Protein AF-A0A177HUR7-F1 (afdb_monomer_lite)

Foldseek 3Di:
DDDVVVVVVVVVVVVVVVVVVVVVVVVVVVVVVVVVVVVVVVVVVVVVVVVVVVVCVVLDFDFDDQLNDTDTDDSPPDPPPDLVVDPPLSSQLVVQCVVVSDDDDPVSSCVSNVVVVDDDDDDDPPDDDD

Secondary structure (DSSP, 8-state):
---HHHHHHHHHHHHHHHHHHHHHHHHHHHHHHHHHHHHHHHHHHHHHHHHHHHHHHHH---EEEETTEEEEPPTTS-TT--GGGS-HHHHHHHHHHHHHTS---HHHHHHHHTGGGS---SS--SS---

Sequence (130 aa):
MVDPEVQERITARRAELDELEEQLVKQLSEVRAERDELAVAVRVWQRMSEQLADERAQAGSPVVQVAGRAVRLVPDRAPGVDESVLPADYQRILAAVRQAGGPVATRQIGEVLGSWTWGCGASWNRCGRS

Structure (mmCIF, N/CA/C/O backbone):
data_AF-A0A177HUR7-F1
#
_entry.id   AF-A0A177HUR7-F1
#
loop_
_atom_site.group_PDB
_atom_site.id
_atom_site.type_symbol
_atom_site.label_atom_id
_atom_site.label_alt_id
_atom_site.label_comp_id
_atom_site.label_asym_id
_atom_site.label_entity_id
_atom_site.label_seq_id
_atom_site.pdbx_PDB_ins_code
_atom_site.Cartn_x
_atom_site.Cartn_y
_atom_site.Cartn_z
_atom_site.occupancy
_atom_site.B_iso_or_equiv
_atom_site.auth_seq_id
_atom_site.auth_comp_id
_atom_site.auth_asym_id
_atom_site.auth_atom_id
_atom_site.pdbx_PDB_model_num
ATOM 1 N N . MET A 1 1 ? 32.231 14.643 -45.418 1.00 71.88 1 MET A N 1
ATOM 2 C CA . MET A 1 1 ? 31.748 13.261 -45.222 1.00 71.88 1 MET A CA 1
ATOM 3 C C . MET A 1 1 ? 32.002 12.907 -43.774 1.00 71.88 1 MET A C 1
ATOM 5 O O . MET A 1 1 ? 33.115 13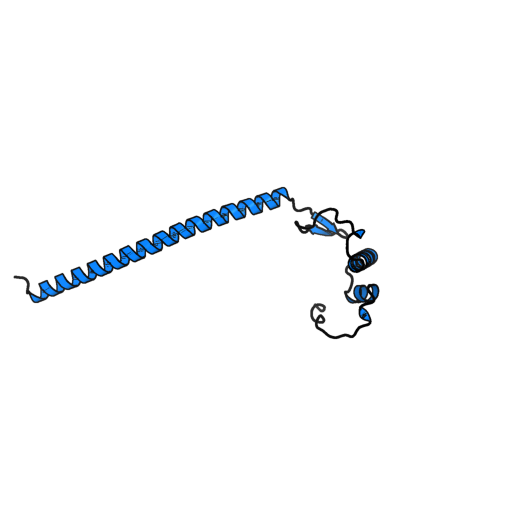.145 -43.325 1.00 71.88 1 MET A O 1
ATOM 9 N N . VAL A 1 2 ? 30.980 12.465 -43.040 1.00 79.06 2 VAL A N 1
ATOM 10 C CA . VAL A 1 2 ? 31.177 11.968 -41.669 1.00 79.06 2 VAL A CA 1
ATOM 11 C C . VAL A 1 2 ? 31.894 10.625 -41.763 1.00 79.06 2 VAL A C 1
ATOM 13 O O . VAL A 1 2 ? 31.596 9.835 -42.658 1.00 79.06 2 VAL A O 1
ATOM 16 N N . ASP A 1 3 ? 32.869 10.428 -40.887 1.00 93.44 3 ASP A N 1
ATOM 17 C CA . ASP A 1 3 ? 33.634 9.193 -40.766 1.00 93.44 3 ASP A CA 1
ATOM 18 C C . ASP A 1 3 ? 32.693 8.005 -40.467 1.00 93.44 3 ASP A C 1
ATOM 20 O O . ASP A 1 3 ? 31.871 8.115 -39.548 1.00 93.44 3 ASP A O 1
ATOM 24 N N . PRO A 1 4 ? 32.749 6.898 -41.233 1.00 94.06 4 PRO A N 1
ATOM 25 C CA . PRO A 1 4 ? 31.894 5.730 -41.013 1.00 94.06 4 PRO A CA 1
ATOM 26 C C . PRO A 1 4 ? 31.951 5.191 -39.578 1.00 94.06 4 PRO A C 1
ATOM 28 O O . PRO A 1 4 ? 30.909 4.827 -39.038 1.00 94.06 4 PRO A O 1
ATOM 31 N N . GLU A 1 5 ? 33.112 5.223 -38.920 1.00 94.06 5 GLU A N 1
ATOM 32 C CA . GLU A 1 5 ? 33.249 4.746 -37.536 1.00 94.06 5 GLU A CA 1
ATOM 33 C C . GLU A 1 5 ? 32.434 5.605 -36.550 1.00 94.06 5 GLU A C 1
ATOM 35 O O . GLU A 1 5 ? 31.765 5.104 -35.642 1.00 94.06 5 GLU A O 1
ATOM 40 N N . VAL A 1 6 ? 32.421 6.925 -36.757 1.00 96.50 6 VAL A N 1
ATOM 41 C CA . VAL A 1 6 ? 31.613 7.855 -35.955 1.00 96.50 6 VAL A CA 1
ATOM 42 C C . VAL A 1 6 ? 30.123 7.588 -36.162 1.00 96.50 6 VAL A C 1
ATOM 44 O O . VAL A 1 6 ? 29.352 7.624 -35.200 1.00 96.50 6 VAL A O 1
ATOM 47 N N . GLN A 1 7 ? 29.711 7.285 -37.394 1.00 96.69 7 GLN A N 1
ATOM 48 C CA . GLN A 1 7 ? 28.322 6.959 -37.700 1.00 96.69 7 GLN A CA 1
ATOM 49 C C . GLN A 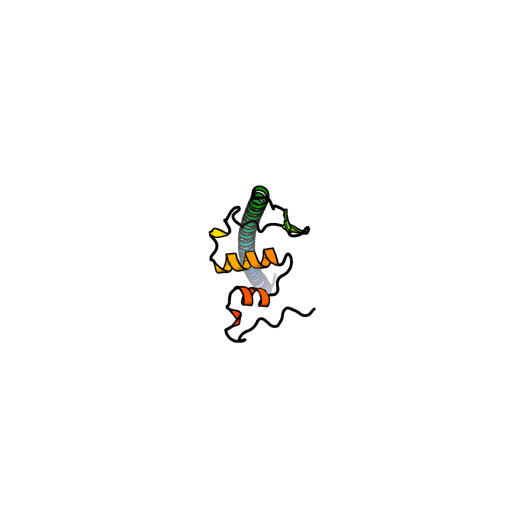1 7 ? 27.881 5.666 -37.002 1.00 96.69 7 GLN A C 1
ATOM 51 O O . GLN A 1 7 ? 26.810 5.647 -36.391 1.00 96.69 7 GLN A O 1
ATOM 56 N N . GLU A 1 8 ? 28.712 4.622 -37.024 1.00 96.50 8 GLU A N 1
ATOM 57 C CA . GLU A 1 8 ? 28.429 3.356 -36.339 1.00 96.50 8 GLU A CA 1
ATOM 58 C C . GLU A 1 8 ? 28.267 3.556 -34.827 1.00 96.50 8 GLU A C 1
ATOM 60 O O . GLU A 1 8 ? 27.268 3.123 -34.246 1.00 96.50 8 GLU A O 1
ATOM 65 N N . ARG A 1 9 ? 29.168 4.316 -34.191 1.00 97.75 9 ARG A N 1
ATOM 66 C CA . ARG A 1 9 ? 29.072 4.633 -32.754 1.00 97.75 9 ARG A CA 1
ATOM 67 C C . ARG A 1 9 ? 27.798 5.397 -32.399 1.00 97.75 9 ARG A C 1
ATOM 69 O O . ARG A 1 9 ? 27.200 5.135 -31.357 1.00 97.75 9 ARG A O 1
ATOM 76 N N . ILE A 1 10 ? 27.365 6.323 -33.256 1.00 97.94 10 ILE A N 1
ATOM 77 C CA . ILE A 1 10 ? 26.102 7.049 -33.064 1.00 97.94 10 ILE A CA 1
ATOM 78 C C . ILE A 1 10 ? 24.913 6.090 -33.171 1.00 97.94 10 ILE A C 1
ATOM 80 O O . ILE A 1 10 ? 23.996 6.176 -32.355 1.00 97.94 10 ILE A O 1
ATOM 84 N N . THR A 1 11 ? 24.912 5.174 -34.143 1.00 98.19 11 THR A N 1
ATOM 85 C CA . THR A 1 11 ? 23.821 4.197 -34.290 1.00 98.19 11 THR A CA 1
ATOM 86 C C . THR A 1 11 ? 23.755 3.216 -33.124 1.00 98.19 11 THR A C 1
ATOM 88 O O . THR A 1 11 ? 22.669 3.001 -32.592 1.00 98.19 11 THR A O 1
ATOM 91 N N . ALA A 1 12 ? 24.901 2.709 -32.661 1.00 98.38 12 ALA A N 1
ATOM 92 C CA . ALA A 1 12 ? 24.973 1.833 -31.497 1.00 98.38 12 ALA A CA 1
ATOM 93 C C . ALA A 1 12 ? 24.449 2.541 -30.243 1.00 98.38 12 ALA A C 1
ATOM 95 O O . ALA A 1 12 ? 23.582 2.019 -29.549 1.00 98.38 12 ALA A O 1
ATOM 96 N N . ARG A 1 13 ? 24.885 3.786 -30.003 1.00 98.44 13 ARG A N 1
ATOM 97 C CA . ARG A 1 13 ? 24.439 4.534 -28.825 1.00 98.44 13 ARG A CA 1
ATOM 98 C C . ARG A 1 13 ? 22.945 4.860 -28.849 1.00 98.44 13 ARG A C 1
ATOM 100 O O . ARG A 1 13 ? 22.339 4.952 -27.789 1.00 98.44 13 ARG A O 1
ATOM 107 N N . ARG A 1 14 ? 22.350 5.052 -30.030 1.00 98.62 14 ARG A N 1
ATOM 108 C CA . ARG A 1 14 ? 20.895 5.231 -30.159 1.00 98.62 14 ARG A CA 1
ATOM 109 C C . ARG A 1 14 ? 20.145 3.961 -29.780 1.00 98.62 14 ARG A C 1
ATOM 111 O O . ARG A 1 14 ? 19.273 4.047 -28.934 1.00 98.62 14 ARG A O 1
ATOM 118 N N . ALA A 1 15 ? 20.565 2.805 -30.294 1.00 98.62 15 ALA A N 1
ATOM 119 C CA . ALA A 1 15 ? 19.959 1.527 -29.922 1.00 98.62 15 ALA A CA 1
ATOM 120 C C . ALA A 1 15 ? 20.068 1.245 -28.411 1.00 98.62 15 ALA A C 1
ATOM 122 O O . ALA A 1 15 ? 19.103 0.810 -27.795 1.00 98.62 15 ALA A O 1
ATOM 123 N N . GLU A 1 16 ? 21.213 1.560 -27.793 1.00 98.69 16 GLU A N 1
ATOM 124 C CA . GLU A 1 16 ? 21.378 1.454 -26.335 1.00 98.69 16 GLU A CA 1
ATOM 125 C C . GLU A 1 16 ? 20.416 2.371 -25.562 1.00 98.69 16 GLU A C 1
ATOM 127 O O . GLU A 1 16 ? 19.914 1.999 -24.504 1.00 98.69 16 GLU A O 1
ATOM 132 N N . LEU A 1 17 ? 20.185 3.594 -26.051 1.00 98.81 17 LEU A N 1
ATOM 133 C CA . LEU A 1 17 ? 19.251 4.525 -25.418 1.00 98.81 17 LEU A CA 1
ATOM 134 C C . LEU A 1 17 ? 17.798 4.078 -25.594 1.00 98.81 17 LEU A C 1
ATOM 136 O O . LEU A 1 17 ? 17.040 4.189 -24.635 1.00 98.81 17 LEU A O 1
ATOM 140 N N . ASP A 1 18 ? 17.442 3.541 -26.761 1.00 98.75 18 ASP A N 1
ATOM 141 C CA . ASP A 1 18 ? 16.108 3.000 -27.035 1.00 98.75 18 ASP A CA 1
ATOM 142 C C . ASP A 1 18 ? 15.807 1.812 -26.099 1.00 98.75 18 ASP A C 1
ATOM 144 O O . ASP A 1 18 ? 14.747 1.757 -25.479 1.00 98.75 18 ASP A O 1
ATOM 148 N N . GLU A 1 19 ? 16.772 0.908 -25.891 1.00 98.75 19 GLU A N 1
ATOM 149 C CA . GLU A 1 19 ? 16.622 -0.209 -24.946 1.00 98.75 19 GLU A CA 1
ATOM 150 C C . GLU A 1 19 ? 16.452 0.278 -23.493 1.00 98.75 19 GLU A C 1
ATOM 152 O O . GLU A 1 19 ? 15.607 -0.229 -22.749 1.00 98.75 19 GLU A O 1
ATOM 157 N N . LEU A 1 20 ? 17.223 1.288 -23.072 1.00 98.75 20 LEU A N 1
ATOM 158 C CA . LEU A 1 20 ? 17.065 1.889 -21.744 1.00 98.75 20 LEU A CA 1
ATOM 159 C C . LEU A 1 20 ? 15.708 2.586 -21.587 1.00 98.75 20 LEU A C 1
ATOM 161 O O . LEU A 1 20 ? 15.109 2.516 -20.512 1.00 98.75 20 LEU A O 1
ATOM 165 N N . GLU A 1 21 ? 15.215 3.249 -22.633 1.00 98.75 21 GLU A N 1
ATOM 166 C CA . GLU A 1 21 ? 13.888 3.863 -22.639 1.00 98.75 21 GLU A CA 1
ATOM 167 C C . GLU A 1 21 ? 12.797 2.804 -22.448 1.00 98.75 21 GLU A C 1
ATOM 169 O O . GLU A 1 21 ? 11.943 2.963 -21.573 1.00 98.75 21 GLU A O 1
ATOM 174 N N . GLU A 1 22 ? 12.866 1.686 -23.175 1.00 98.75 22 GLU A N 1
ATOM 175 C CA . GLU A 1 22 ? 11.926 0.570 -23.018 1.00 98.75 22 GLU A CA 1
ATOM 176 C C . GLU A 1 22 ? 11.930 0.010 -21.586 1.00 98.75 22 GLU A C 1
ATOM 178 O O . GLU A 1 22 ? 10.868 -0.204 -20.986 1.00 98.75 22 GLU A O 1
ATOM 183 N N . GLN A 1 23 ? 13.115 -0.172 -20.995 1.00 98.81 23 GLN A N 1
ATOM 184 C CA . GLN A 1 23 ? 13.251 -0.640 -19.612 1.00 98.81 23 GLN A CA 1
ATOM 185 C C . GLN A 1 23 ? 12.651 0.351 -18.605 1.00 98.81 23 GLN A C 1
ATOM 187 O O . GLN A 1 23 ? 11.922 -0.056 -17.696 1.00 98.81 23 GLN A O 1
ATOM 192 N N . LEU A 1 24 ? 12.906 1.652 -18.769 1.00 98.81 24 LEU A N 1
ATOM 193 C CA . LEU A 1 24 ? 12.361 2.687 -17.887 1.00 98.81 24 LEU A CA 1
ATOM 194 C C . LEU A 1 24 ? 10.840 2.803 -18.008 1.00 98.81 24 LEU A C 1
ATOM 196 O O . LEU A 1 24 ? 10.155 2.948 -16.994 1.00 98.81 24 LEU A O 1
ATOM 200 N N . VAL A 1 25 ? 10.291 2.702 -19.221 1.00 98.81 25 VAL A N 1
ATOM 201 C CA . VAL A 1 25 ? 8.838 2.684 -19.448 1.00 98.81 25 VAL A CA 1
ATOM 202 C C . VAL A 1 25 ? 8.202 1.495 -18.734 1.00 98.81 25 VAL A C 1
ATOM 204 O O . VAL A 1 25 ? 7.172 1.658 -18.070 1.00 98.81 25 VAL A O 1
ATOM 207 N N . LYS A 1 26 ? 8.836 0.320 -18.801 1.00 98.69 26 LYS A N 1
ATOM 208 C CA . LYS A 1 26 ? 8.382 -0.866 -18.074 1.00 98.69 26 LYS A CA 1
ATOM 209 C C . LYS A 1 26 ? 8.375 -0.627 -16.562 1.00 98.69 26 LYS A C 1
ATOM 211 O O . LYS A 1 26 ? 7.327 -0.787 -15.938 1.00 98.69 26 LYS A O 1
ATOM 216 N N . GLN A 1 27 ? 9.482 -0.163 -15.984 1.00 98.81 27 GLN A N 1
ATOM 217 C CA . GLN A 1 27 ? 9.565 0.119 -14.543 1.00 98.81 27 GLN A CA 1
ATOM 218 C C . GLN A 1 27 ? 8.544 1.171 -14.094 1.00 98.81 27 GLN A C 1
ATOM 220 O O . GLN A 1 27 ? 7.904 1.031 -13.055 1.00 98.81 27 GLN A O 1
ATOM 225 N N . LEU A 1 28 ? 8.339 2.222 -14.892 1.00 98.88 28 LEU A N 1
ATOM 226 C CA . LEU A 1 28 ? 7.343 3.248 -14.597 1.00 98.88 28 LEU A CA 1
ATOM 227 C C . LEU A 1 28 ? 5.923 2.668 -14.580 1.00 98.88 28 LEU A C 1
ATOM 229 O O . LEU A 1 28 ? 5.095 3.101 -13.777 1.00 98.88 28 LEU A O 1
ATOM 233 N N . SER A 1 29 ? 5.629 1.711 -15.464 1.00 98.69 29 SER A N 1
ATOM 234 C CA . SER A 1 29 ? 4.332 1.031 -15.491 1.00 98.69 29 SER A CA 1
ATOM 235 C C . SER A 1 29 ? 4.103 0.182 -14.236 1.00 98.69 29 SER A C 1
ATOM 237 O O . SER A 1 29 ? 3.023 0.259 -13.652 1.00 98.69 29 SER A O 1
ATOM 239 N N . GLU A 1 30 ? 5.132 -0.523 -13.760 1.00 98.81 30 GLU A N 1
ATOM 240 C CA . GLU A 1 30 ? 5.091 -1.322 -12.528 1.00 98.81 30 GLU A CA 1
ATOM 241 C C . GLU A 1 30 ? 4.871 -0.422 -11.302 1.00 98.81 30 GLU A C 1
ATOM 243 O O . GLU A 1 30 ? 3.930 -0.625 -10.539 1.00 98.81 30 GLU A O 1
ATOM 248 N N . VAL A 1 31 ? 5.642 0.665 -11.179 1.00 98.88 31 VAL A N 1
ATOM 249 C CA . VAL A 1 31 ? 5.482 1.641 -10.085 1.00 98.88 31 VAL A CA 1
ATOM 250 C C . VAL A 1 31 ? 4.093 2.286 -10.095 1.00 98.88 31 VAL A C 1
ATOM 252 O O . VAL A 1 31 ? 3.527 2.576 -9.040 1.00 98.88 31 VAL A O 1
ATOM 255 N N . ARG A 1 32 ? 3.520 2.550 -11.275 1.00 98.81 32 ARG A N 1
ATOM 256 C CA . ARG A 1 32 ? 2.148 3.073 -11.378 1.00 98.81 32 ARG A CA 1
ATOM 257 C C . ARG A 1 32 ? 1.124 2.048 -10.895 1.00 98.81 32 ARG A C 1
ATOM 259 O O . ARG A 1 32 ? 0.253 2.431 -10.120 1.00 98.81 32 ARG A O 1
ATOM 266 N N . ALA A 1 33 ? 1.269 0.780 -11.279 1.00 98.75 33 ALA A N 1
ATOM 267 C CA . ALA A 1 33 ? 0.392 -0.292 -10.814 1.00 98.75 33 ALA A CA 1
ATOM 268 C C . ALA A 1 33 ? 0.441 -0.443 -9.283 1.00 98.75 33 ALA A C 1
ATOM 270 O O . ALA A 1 33 ? -0.603 -0.439 -8.633 1.00 98.75 33 ALA A O 1
ATOM 271 N N . GLU A 1 34 ? 1.635 -0.453 -8.686 1.00 98.75 34 GLU A N 1
ATOM 272 C CA . GLU A 1 34 ? 1.785 -0.509 -7.225 1.00 98.75 34 GLU A CA 1
ATOM 273 C C . GLU A 1 34 ? 1.136 0.694 -6.529 1.00 98.75 34 GLU A C 1
ATOM 275 O O . GLU A 1 34 ? 0.468 0.559 -5.504 1.00 98.75 34 GLU A O 1
ATOM 280 N N . ARG A 1 35 ? 1.289 1.900 -7.088 1.00 98.81 35 ARG A N 1
ATOM 281 C CA . ARG A 1 35 ? 0.643 3.099 -6.535 1.00 98.81 35 ARG A CA 1
ATOM 282 C C . ARG A 1 35 ? -0.880 3.010 -6.574 1.00 98.81 35 ARG A C 1
ATOM 284 O O . ARG A 1 35 ? -1.523 3.493 -5.640 1.00 98.81 35 ARG A O 1
ATOM 291 N N . ASP A 1 36 ? -1.447 2.403 -7.611 1.00 98.81 36 ASP A N 1
ATOM 292 C CA . ASP A 1 36 ? -2.889 2.185 -7.713 1.00 98.81 36 ASP A CA 1
ATOM 293 C C . ASP A 1 36 ? -3.374 1.169 -6.664 1.00 98.81 36 ASP A C 1
ATOM 295 O O . ASP A 1 36 ? -4.387 1.408 -5.996 1.00 98.81 36 ASP A O 1
ATOM 299 N N . GLU A 1 37 ? -2.618 0.092 -6.431 1.00 98.69 37 GLU A N 1
ATOM 300 C CA . GLU A 1 37 ? -2.885 -0.870 -5.353 1.00 98.69 37 GLU A CA 1
ATOM 301 C C . GLU A 1 37 ? -2.818 -0.212 -3.969 1.00 98.69 37 GLU A C 1
ATOM 303 O O . GLU A 1 37 ? -3.731 -0.363 -3.149 1.00 98.69 37 GLU A O 1
ATOM 308 N N . LEU A 1 38 ? -1.790 0.600 -3.717 1.00 98.81 38 LEU A N 1
ATOM 309 C CA . LEU A 1 38 ? -1.657 1.351 -2.469 1.00 98.81 38 LEU A CA 1
ATOM 310 C C . LEU A 1 38 ? -2.812 2.343 -2.277 1.00 98.81 38 LEU A C 1
ATOM 312 O O . LEU A 1 38 ? -3.336 2.472 -1.169 1.00 98.81 38 LEU A O 1
ATOM 316 N N . ALA A 1 39 ? -3.276 3.004 -3.339 1.00 98.69 39 ALA A N 1
ATOM 317 C CA . ALA A 1 39 ? -4.444 3.881 -3.271 1.00 98.69 39 ALA A CA 1
ATOM 318 C C . ALA A 1 39 ? -5.735 3.114 -2.922 1.00 98.69 39 ALA A C 1
ATOM 320 O O . ALA A 1 39 ? -6.630 3.653 -2.261 1.00 98.69 39 ALA A O 1
ATOM 321 N N . VAL A 1 40 ? -5.864 1.851 -3.340 1.00 98.69 40 VAL A N 1
ATOM 322 C CA . VAL A 1 40 ? -6.949 0.969 -2.880 1.00 98.69 40 VAL A CA 1
ATOM 323 C C . VAL A 1 40 ? -6.776 0.630 -1.401 1.00 98.69 40 VAL A C 1
ATOM 325 O O . VAL A 1 40 ? -7.732 0.800 -0.641 1.00 98.69 40 VAL A O 1
ATOM 328 N N . ALA A 1 41 ? -5.579 0.227 -0.973 1.00 98.62 41 ALA A N 1
ATOM 329 C CA . ALA A 1 41 ? -5.298 -0.113 0.422 1.00 98.62 41 ALA A CA 1
ATOM 330 C C . ALA A 1 41 ? -5.620 1.049 1.378 1.00 98.62 41 ALA A C 1
ATOM 332 O O . ALA A 1 41 ? -6.309 0.853 2.380 1.00 98.62 41 ALA A O 1
ATOM 333 N N . VAL A 1 42 ? -5.227 2.277 1.025 1.00 98.69 42 VAL A N 1
ATOM 334 C CA . VAL A 1 42 ? -5.543 3.487 1.803 1.00 98.69 42 VAL A CA 1
ATOM 335 C C . VAL A 1 42 ? -7.054 3.700 1.919 1.00 98.69 42 VAL A C 1
ATOM 337 O O . VAL A 1 42 ? -7.557 3.967 3.007 1.00 98.69 42 VAL A O 1
ATOM 340 N N . ARG A 1 43 ? -7.809 3.534 0.826 1.00 98.69 43 ARG A N 1
ATOM 341 C CA . ARG A 1 43 ? -9.277 3.677 0.851 1.00 98.69 43 ARG A CA 1
ATOM 342 C C . ARG A 1 43 ? -9.965 2.593 1.676 1.00 98.69 43 ARG A C 1
ATOM 344 O O . ARG A 1 43 ? -10.977 2.868 2.315 1.00 98.69 43 ARG A O 1
ATOM 351 N N . VAL A 1 44 ? -9.462 1.359 1.643 1.00 98.69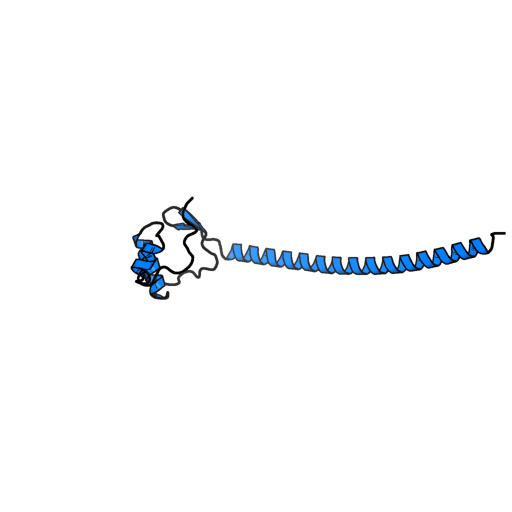 44 VAL A N 1
ATOM 352 C CA . VAL A 1 44 ? -9.970 0.267 2.489 1.00 98.69 44 VAL A CA 1
ATOM 353 C C . VAL A 1 44 ? -9.723 0.592 3.957 1.00 98.69 44 VAL A C 1
ATOM 355 O O . VAL A 1 44 ? -10.660 0.544 4.750 1.00 98.69 44 VAL A O 1
ATOM 358 N N . TRP A 1 45 ? -8.498 0.992 4.298 1.00 97.75 45 TRP A N 1
ATOM 359 C CA . TRP A 1 45 ? -8.133 1.375 5.657 1.00 97.75 45 TRP A CA 1
ATOM 360 C C . TRP A 1 45 ? -8.992 2.526 6.183 1.00 97.75 45 TRP A C 1
ATOM 362 O O . TRP A 1 45 ? -9.516 2.446 7.291 1.00 97.75 45 TRP A O 1
ATOM 372 N N . GLN A 1 46 ? -9.194 3.562 5.368 1.00 98.19 46 GLN A N 1
ATOM 373 C CA . GLN A 1 46 ? -10.024 4.705 5.729 1.00 98.19 46 GLN A CA 1
ATOM 374 C C . GLN A 1 46 ? -11.453 4.269 6.078 1.00 98.19 46 GLN A C 1
ATOM 376 O O . GLN A 1 46 ? -11.934 4.580 7.166 1.00 98.19 46 GLN A O 1
ATOM 381 N N . ARG A 1 47 ? -12.089 3.456 5.222 1.00 98.38 47 ARG A N 1
ATOM 382 C CA . ARG A 1 47 ? -13.436 2.921 5.488 1.00 98.38 47 ARG A CA 1
ATOM 383 C C . ARG A 1 47 ? -13.491 2.074 6.756 1.00 98.38 47 ARG A C 1
ATOM 385 O O . ARG A 1 47 ? -14.425 2.215 7.535 1.00 98.38 47 ARG A O 1
ATOM 392 N N . MET A 1 48 ? -12.497 1.216 6.986 1.00 97.19 48 MET A N 1
ATOM 393 C CA . MET A 1 48 ? -12.422 0.429 8.223 1.00 97.19 48 MET A CA 1
ATOM 394 C C . MET A 1 48 ? -12.276 1.329 9.454 1.00 97.19 48 MET A C 1
ATOM 396 O O . MET A 1 48 ? -12.894 1.076 10.483 1.00 97.19 48 MET A O 1
ATOM 400 N N . SER A 1 49 ? -11.477 2.394 9.360 1.00 95.62 49 SER A N 1
ATOM 401 C CA . SER A 1 49 ? -11.288 3.337 10.463 1.00 95.62 49 SER A CA 1
ATOM 402 C C . SER A 1 49 ? -12.576 4.086 10.810 1.00 95.62 49 SER A C 1
ATOM 404 O O . SER A 1 49 ? -12.876 4.258 11.989 1.00 95.62 49 SER A O 1
ATOM 406 N N . GLU A 1 50 ? -13.357 4.460 9.794 1.00 96.00 50 GLU A N 1
ATOM 407 C CA . GLU A 1 50 ? -14.663 5.105 9.941 1.00 96.00 50 GLU A CA 1
ATOM 408 C C . GLU A 1 50 ? -15.668 4.147 10.582 1.00 96.00 50 GLU A C 1
ATOM 410 O O . GLU A 1 50 ? -16.269 4.495 11.593 1.00 96.00 50 GLU A O 1
ATOM 415 N N . GLN A 1 51 ? -15.750 2.902 10.099 1.00 94.00 51 GLN A N 1
ATOM 416 C CA . GLN A 1 51 ? -16.583 1.861 10.714 1.00 94.00 51 GLN A CA 1
ATOM 417 C C . GLN A 1 51 ? -16.247 1.662 12.196 1.00 94.00 51 GLN A C 1
ATOM 419 O O . GLN A 1 51 ? -17.134 1.678 13.043 1.00 94.00 51 GLN A O 1
ATOM 424 N N . LEU A 1 52 ? -14.960 1.556 12.534 1.00 89.88 52 LEU A N 1
ATOM 425 C CA . LEU A 1 52 ? -14.514 1.416 13.921 1.00 89.88 52 LEU A CA 1
ATOM 426 C C . LEU A 1 52 ? -14.786 2.672 14.769 1.00 89.88 52 LEU A C 1
ATOM 428 O O . LEU A 1 52 ? -14.855 2.589 15.998 1.00 89.88 52 LEU A O 1
ATOM 432 N N . ALA A 1 53 ? -14.846 3.859 14.167 1.00 88.12 53 ALA A N 1
ATOM 433 C CA . ALA A 1 53 ? -15.213 5.085 14.870 1.00 88.12 53 ALA A CA 1
ATOM 434 C C . ALA A 1 53 ? -16.722 5.114 15.151 1.00 88.12 53 ALA A C 1
ATOM 436 O O . ALA A 1 53 ? -17.120 5.389 16.285 1.00 88.12 53 ALA A O 1
ATOM 437 N N . ASP A 1 54 ? -17.535 4.745 14.161 1.00 86.75 54 ASP A N 1
ATOM 438 C CA . ASP A 1 54 ? -18.987 4.623 14.279 1.00 86.75 54 ASP A CA 1
ATOM 439 C C . ASP A 1 54 ? -19.378 3.563 15.311 1.00 86.75 54 ASP A C 1
ATOM 441 O O . ASP A 1 54 ? -20.226 3.820 16.164 1.00 86.75 54 ASP A O 1
ATOM 445 N N . GLU A 1 55 ? -18.722 2.401 15.307 1.00 82.12 55 GLU A N 1
ATOM 446 C CA . GLU A 1 55 ? -18.912 1.351 16.315 1.00 82.12 55 GLU A CA 1
ATOM 447 C C . GLU A 1 55 ? -18.619 1.868 17.728 1.00 82.12 55 GLU A C 1
ATOM 449 O O . GLU A 1 55 ? -19.400 1.643 18.654 1.00 82.12 55 GLU A O 1
ATOM 454 N N . ARG A 1 56 ? -17.529 2.625 17.911 1.00 78.69 56 ARG A N 1
ATOM 455 C CA . ARG 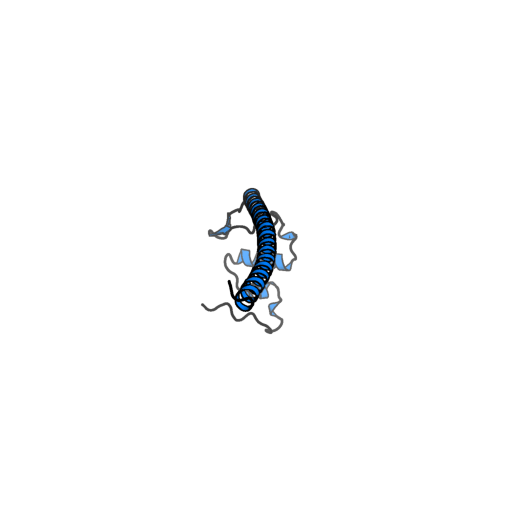A 1 56 ? -17.200 3.232 19.212 1.00 78.69 56 ARG A CA 1
ATOM 456 C C . ARG A 1 56 ? -18.203 4.300 19.636 1.00 78.69 56 ARG A C 1
ATOM 458 O O . ARG A 1 56 ? -18.470 4.429 20.831 1.00 78.69 56 ARG A O 1
ATOM 465 N N . ALA A 1 57 ? -18.730 5.076 18.692 1.00 80.31 57 ALA A N 1
ATOM 466 C CA . ALA A 1 57 ? -19.757 6.075 18.966 1.00 80.31 57 ALA A CA 1
ATOM 467 C C . ALA A 1 57 ? -21.084 5.412 19.368 1.00 80.31 57 ALA A C 1
ATOM 469 O O . ALA A 1 57 ? -21.705 5.843 20.339 1.00 80.31 57 ALA A O 1
ATOM 470 N N . GLN A 1 58 ? -21.476 4.338 18.676 1.00 76.56 58 GLN A N 1
ATOM 471 C CA . GLN A 1 58 ? -22.689 3.564 18.959 1.00 76.56 58 GLN A CA 1
ATOM 472 C C . GLN A 1 58 ? -22.615 2.809 20.287 1.00 76.56 58 GLN A C 1
ATOM 474 O O . GLN A 1 58 ? -23.576 2.825 21.051 1.00 76.56 58 GLN A O 1
ATOM 479 N N . ALA A 1 59 ? -21.480 2.170 20.585 1.00 69.94 59 ALA A N 1
ATOM 480 C CA . ALA A 1 59 ? -21.295 1.447 21.841 1.00 69.94 59 ALA A CA 1
ATOM 481 C C . ALA A 1 59 ? -21.347 2.386 23.059 1.00 69.94 59 ALA A C 1
ATOM 483 O O . ALA A 1 59 ? -21.722 1.973 24.158 1.00 69.94 59 ALA A O 1
ATOM 484 N N . GLY A 1 60 ? -20.964 3.656 22.873 1.00 64.12 60 GLY A N 1
ATOM 485 C CA . GLY A 1 60 ? -20.659 4.557 23.972 1.00 64.12 60 GLY A CA 1
ATOM 486 C C . GLY A 1 60 ? -19.459 4.045 24.778 1.00 64.12 60 GLY A C 1
ATOM 487 O O . GLY A 1 60 ? -19.127 2.863 24.808 1.00 64.12 60 GLY A O 1
ATOM 488 N N . SER A 1 61 ? -18.752 4.939 25.463 1.00 59.78 61 SER A N 1
ATOM 489 C CA . SER A 1 61 ? -17.723 4.518 26.417 1.00 59.78 61 SER A CA 1
ATOM 490 C C . SER A 1 61 ? -18.180 4.909 27.812 1.00 59.78 61 SER A C 1
ATOM 492 O O . SER A 1 61 ? -17.874 6.020 28.257 1.00 59.78 61 SER A O 1
ATOM 494 N N . PRO A 1 62 ? -18.983 4.061 28.479 1.00 65.00 62 PRO A N 1
ATOM 495 C CA . PRO A 1 62 ? -19.520 4.417 29.776 1.00 65.00 62 PRO A CA 1
ATOM 496 C C . PRO A 1 62 ? -18.369 4.569 30.773 1.00 65.00 62 PRO A C 1
ATOM 498 O O . PRO A 1 62 ? -17.563 3.662 30.990 1.00 65.00 62 PRO A O 1
ATOM 501 N N . VAL A 1 63 ? -18.266 5.762 31.354 1.00 67.25 63 VAL A N 1
ATOM 502 C CA . VAL A 1 63 ? -17.375 6.040 32.479 1.00 67.25 63 VAL A CA 1
ATOM 503 C C . VAL A 1 63 ? -18.141 5.688 33.746 1.00 67.25 63 VAL A C 1
ATOM 505 O O . VAL A 1 63 ? -19.210 6.236 34.001 1.00 67.25 63 VAL A O 1
ATOM 508 N N . VAL A 1 64 ? -17.603 4.754 34.525 1.00 70.81 64 VAL A N 1
ATOM 509 C CA . VAL A 1 64 ? -18.173 4.297 35.795 1.00 70.81 64 VAL A CA 1
ATOM 510 C C . VAL A 1 64 ? -17.279 4.749 36.943 1.00 70.81 64 VAL A C 1
ATOM 512 O O . VAL A 1 64 ? -16.054 4.784 36.828 1.00 70.81 64 VAL A O 1
ATOM 515 N N . GLN A 1 65 ? -17.898 5.092 38.071 1.00 77.62 65 GLN A N 1
ATOM 516 C CA . GLN A 1 65 ? -17.191 5.426 39.303 1.00 77.62 65 GLN A CA 1
ATOM 517 C C . GLN A 1 65 ? -16.828 4.145 40.063 1.00 77.62 65 GLN A C 1
ATOM 519 O O . GLN A 1 65 ? -17.709 3.383 40.456 1.00 77.62 65 GLN A O 1
ATOM 524 N N . VAL A 1 66 ? -15.539 3.937 40.330 1.00 72.94 66 VAL A N 1
ATOM 525 C CA . VAL A 1 66 ? -15.037 2.889 41.231 1.00 72.94 66 VAL A CA 1
ATOM 526 C C . VAL A 1 66 ? -14.329 3.575 42.394 1.00 72.94 66 VAL A C 1
ATOM 528 O O . VAL A 1 66 ? -13.323 4.248 42.188 1.00 72.94 66 VAL A O 1
ATOM 531 N N . ALA A 1 67 ? -14.877 3.451 43.609 1.00 77.50 67 ALA A N 1
ATOM 532 C CA . ALA A 1 67 ? -14.343 4.090 44.821 1.00 77.50 67 ALA A CA 1
ATOM 533 C C . ALA A 1 67 ? -14.046 5.602 44.645 1.00 77.50 67 ALA A C 1
ATOM 535 O O . ALA A 1 67 ? -13.007 6.104 45.062 1.00 77.50 67 ALA A O 1
ATOM 536 N N . GLY A 1 68 ? -14.944 6.327 43.965 1.00 82.44 68 GLY A N 1
ATOM 537 C CA . GLY A 1 68 ? -14.806 7.768 43.700 1.00 82.44 68 GLY A CA 1
ATOM 538 C C . GLY A 1 68 ? -13.895 8.137 42.521 1.00 82.44 68 GLY A C 1
ATOM 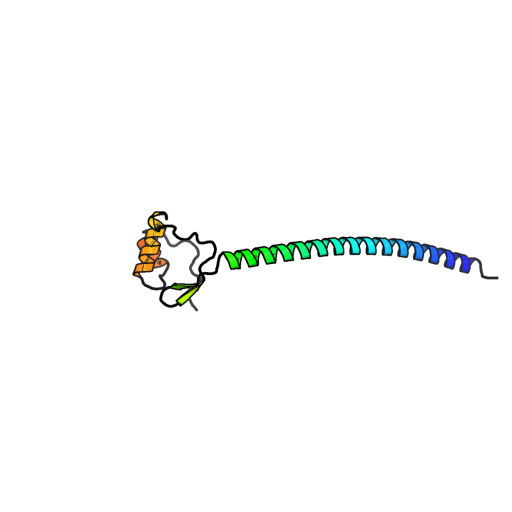539 O O . GLY A 1 68 ? -13.854 9.303 42.132 1.00 82.44 68 GLY A O 1
ATOM 540 N N . ARG A 1 69 ? -13.211 7.167 41.901 1.00 77.12 69 ARG A N 1
ATOM 541 C CA . ARG A 1 69 ? -12.393 7.378 40.703 1.00 77.12 69 ARG A CA 1
ATOM 542 C C . ARG A 1 69 ? -13.188 7.049 39.442 1.00 77.12 69 ARG A C 1
ATOM 544 O O . ARG A 1 69 ? -13.744 5.960 39.326 1.00 77.12 69 ARG A O 1
ATOM 551 N N . ALA A 1 70 ? -13.183 7.972 38.486 1.00 79.00 70 ALA A N 1
ATOM 552 C CA . ALA A 1 70 ? -13.734 7.749 37.155 1.00 79.00 70 ALA A CA 1
ATOM 553 C C . ALA A 1 70 ? -12.868 6.751 36.383 1.00 79.00 70 ALA A C 1
ATOM 555 O O . ALA A 1 70 ? -11.673 6.982 36.182 1.00 79.00 70 ALA A O 1
ATOM 556 N N . VAL A 1 71 ? -13.467 5.641 35.954 1.00 76.69 71 VAL A N 1
ATOM 557 C CA . VAL A 1 71 ? -12.813 4.602 35.157 1.00 76.69 71 VAL A CA 1
ATOM 558 C C . VAL A 1 71 ? -13.673 4.304 33.935 1.00 76.69 71 VAL A C 1
ATOM 560 O O . VAL A 1 71 ? -14.885 4.132 34.028 1.00 76.69 71 VAL A O 1
ATOM 563 N N . ARG A 1 72 ? -13.046 4.258 32.760 1.00 73.94 72 ARG A N 1
ATOM 564 C CA . ARG A 1 72 ? -13.718 3.908 31.508 1.00 73.94 72 ARG A CA 1
ATOM 565 C C . ARG A 1 72 ? -13.979 2.399 31.484 1.00 73.94 72 ARG A C 1
ATOM 567 O O . ARG A 1 72 ? -13.048 1.625 31.706 1.00 73.94 72 ARG A O 1
ATOM 574 N N . LEU A 1 73 ? -15.222 1.982 31.244 1.00 68.81 73 LEU A N 1
ATOM 575 C CA . LEU A 1 73 ? -15.542 0.566 31.082 1.00 68.81 73 LEU A CA 1
ATOM 576 C C . LEU A 1 73 ? -14.853 0.005 29.837 1.00 68.81 73 LEU A C 1
ATOM 578 O O . LEU A 1 73 ? -14.723 0.684 28.816 1.00 68.81 73 LEU A O 1
ATOM 582 N N . VAL A 1 74 ? -14.420 -1.250 29.939 1.00 68.44 74 VAL A N 1
ATOM 583 C CA . VAL A 1 74 ? -13.938 -2.015 28.788 1.00 68.44 74 VAL A CA 1
ATOM 584 C C . VAL A 1 74 ? -15.142 -2.251 27.864 1.00 68.44 74 VAL A C 1
ATOM 586 O O . VAL A 1 74 ? -16.109 -2.855 28.334 1.00 68.44 74 VAL A O 1
ATOM 589 N N . PRO A 1 75 ? -15.108 -1.777 26.602 1.00 59.41 75 PRO A N 1
ATOM 590 C CA . PRO A 1 75 ? -16.256 -1.809 25.688 1.00 59.41 75 PRO A CA 1
ATOM 591 C C . PRO A 1 75 ? -16.882 -3.197 25.489 1.00 59.41 75 PRO A C 1
ATOM 593 O O . PRO A 1 75 ? -18.095 -3.296 25.362 1.00 59.41 75 PRO A O 1
ATOM 596 N N . ASP A 1 76 ? -16.082 -4.265 25.552 1.00 57.69 76 ASP A N 1
ATOM 597 C CA . ASP A 1 76 ? -16.541 -5.643 25.313 1.00 57.69 76 ASP A CA 1
ATOM 598 C C . ASP A 1 76 ? -17.018 -6.382 26.572 1.00 57.69 76 ASP A C 1
ATOM 600 O O . ASP A 1 76 ? -17.251 -7.594 26.549 1.00 57.69 76 ASP A O 1
ATOM 604 N N . ARG A 1 77 ? -17.158 -5.695 27.714 1.00 60.97 77 ARG A N 1
ATOM 605 C CA . ARG A 1 77 ? -17.768 -6.327 28.886 1.00 60.97 77 ARG A CA 1
ATOM 606 C C . ARG A 1 77 ? -19.275 -6.386 28.665 1.00 60.97 77 ARG A C 1
ATOM 608 O O . ARG A 1 77 ? -19.947 -5.369 28.810 1.00 60.97 77 ARG A O 1
ATOM 615 N N . ALA A 1 78 ? -19.798 -7.577 28.370 1.00 53.84 78 ALA A N 1
ATOM 616 C CA . ALA A 1 78 ? -21.238 -7.808 28.327 1.00 53.84 78 ALA A CA 1
ATOM 617 C C . ALA A 1 78 ? -21.889 -7.241 29.610 1.00 53.84 78 ALA A C 1
ATOM 619 O O . ALA A 1 78 ? -21.508 -7.647 30.719 1.00 53.84 78 ALA A O 1
ATOM 620 N N . PRO A 1 79 ? -22.810 -6.266 29.500 1.00 56.91 79 PRO A N 1
ATOM 621 C CA . PRO A 1 79 ? -23.500 -5.738 30.665 1.00 56.91 79 PRO A CA 1
ATOM 622 C C . PRO A 1 79 ? -24.369 -6.843 31.275 1.00 56.91 79 PRO A C 1
ATOM 624 O O . PRO A 1 79 ? -24.999 -7.614 30.559 1.00 56.91 79 PRO A O 1
ATOM 627 N N . GLY A 1 80 ? -24.408 -6.923 32.606 1.00 60.59 80 GLY A N 1
ATOM 628 C CA . GLY A 1 80 ? -25.360 -7.798 33.297 1.00 60.59 80 GLY A CA 1
ATOM 629 C C . GLY A 1 80 ? -24.997 -9.284 33.362 1.00 60.59 80 GLY A C 1
ATOM 630 O O . GLY A 1 80 ? -25.882 -10.095 33.615 1.00 60.59 80 GLY A O 1
ATOM 631 N N . VAL A 1 81 ? -23.725 -9.665 33.182 1.00 69.44 81 VAL A N 1
ATOM 632 C CA . VAL A 1 81 ? -23.273 -10.998 33.616 1.00 69.44 81 VAL A CA 1
ATOM 633 C C . VAL A 1 81 ? -23.349 -11.035 35.140 1.00 69.44 81 VAL A C 1
ATOM 635 O O . VAL A 1 81 ? -22.532 -10.411 35.822 1.00 69.44 81 VAL A O 1
ATOM 638 N N . ASP A 1 82 ? -24.377 -11.711 35.650 1.00 75.38 82 ASP A N 1
ATOM 639 C CA . ASP A 1 82 ? -24.599 -11.871 37.080 1.00 75.38 82 ASP A CA 1
ATOM 640 C C . ASP A 1 82 ? -23.389 -12.555 37.733 1.00 75.38 82 ASP A C 1
ATOM 642 O O . ASP A 1 82 ? -22.800 -13.485 37.183 1.00 75.38 82 ASP A O 1
ATOM 646 N N . GLU A 1 83 ? -22.987 -12.092 38.913 1.00 76.19 83 GLU A N 1
ATOM 647 C CA . GLU A 1 83 ? -21.828 -12.652 39.612 1.00 76.19 83 GLU A CA 1
ATOM 648 C C . GLU A 1 83 ? -21.999 -14.159 39.866 1.00 76.19 83 GLU A C 1
ATOM 650 O O . GLU A 1 83 ? -21.018 -14.897 39.799 1.00 76.19 83 GLU A O 1
ATOM 655 N N . SER A 1 84 ? -23.238 -14.641 40.031 1.00 81.12 84 SER A N 1
ATOM 656 C CA . SER A 1 84 ? -23.551 -16.061 40.217 1.00 81.12 84 SER A CA 1
ATOM 657 C C . SER A 1 84 ? -23.231 -16.951 39.014 1.00 81.12 84 SER A C 1
ATOM 659 O O . SER A 1 84 ? -23.063 -18.157 39.203 1.00 81.12 84 SER A O 1
ATOM 661 N N . VAL A 1 85 ? -23.105 -16.403 37.797 1.00 87.50 85 VAL A N 1
ATOM 662 C CA . VAL A 1 85 ? -22.743 -17.207 36.615 1.00 87.50 85 VAL A CA 1
ATOM 663 C C . VAL A 1 85 ? -21.232 -17.386 36.457 1.00 87.50 85 VAL A C 1
ATOM 665 O O . VAL A 1 85 ? -20.785 -18.197 35.646 1.00 87.50 85 VAL A O 1
ATOM 668 N N . LEU A 1 86 ? -20.426 -16.642 37.220 1.00 85.00 86 LEU A N 1
ATOM 669 C CA . LEU A 1 86 ? -18.975 -16.810 37.224 1.00 85.00 86 LEU A CA 1
ATOM 670 C C . LEU A 1 86 ? -18.590 -18.106 37.952 1.00 85.00 86 LEU A C 1
ATOM 672 O O . LEU A 1 86 ? -19.287 -18.514 38.879 1.00 85.00 86 LEU A O 1
ATOM 676 N N . PRO A 1 87 ? -17.459 -18.748 37.620 1.00 89.50 87 PRO A N 1
ATOM 677 C CA . PRO A 1 87 ? -16.960 -19.860 38.420 1.00 89.50 87 PRO A CA 1
ATOM 678 C C . PRO A 1 87 ? -16.749 -19.442 39.884 1.00 89.50 87 PRO A C 1
ATOM 680 O O . PRO A 1 87 ? -16.359 -18.306 40.161 1.00 89.50 87 PRO A O 1
ATOM 683 N N . ALA A 1 88 ? -16.970 -20.369 40.820 1.00 87.06 88 ALA A N 1
ATOM 684 C CA . ALA A 1 88 ? -16.988 -20.086 42.260 1.00 87.06 88 ALA A CA 1
ATOM 685 C C . ALA A 1 88 ? -15.727 -19.361 42.770 1.00 87.06 88 ALA A C 1
ATOM 687 O O . ALA A 1 88 ? -15.804 -18.516 43.661 1.00 87.06 88 ALA A O 1
ATOM 688 N N . ASP A 1 89 ? -14.563 -19.646 42.189 1.00 87.81 89 ASP A N 1
ATOM 689 C CA . ASP A 1 89 ? -13.302 -18.993 42.550 1.00 87.81 89 ASP A CA 1
ATOM 690 C C . ASP A 1 89 ? -13.324 -17.502 42.211 1.00 87.81 89 ASP A C 1
ATOM 692 O O . ASP A 1 89 ? -12.954 -16.674 43.038 1.00 87.81 89 ASP A O 1
ATOM 696 N N . TYR A 1 90 ? -13.848 -17.139 41.040 1.00 85.06 90 TYR A N 1
ATOM 697 C CA . TYR A 1 90 ? -13.998 -15.743 40.639 1.00 85.06 90 TYR A CA 1
ATOM 698 C C . TYR A 1 90 ? -14.992 -14.996 41.532 1.00 85.06 90 TYR A C 1
ATOM 700 O O . TYR A 1 90 ? -14.723 -13.855 41.905 1.00 85.06 90 TYR A O 1
ATOM 708 N N . GLN A 1 91 ? -16.087 -15.643 41.944 1.00 90.94 91 GLN A N 1
ATOM 709 C CA . GLN A 1 91 ? -17.039 -15.064 42.903 1.00 90.94 91 GLN A CA 1
ATOM 710 C C . GLN A 1 91 ? -16.370 -14.775 44.254 1.00 90.94 91 GLN A C 1
ATOM 712 O O . GLN A 1 91 ? -16.499 -13.682 44.805 1.00 90.94 91 GLN A O 1
ATOM 717 N N . ARG A 1 92 ? -15.579 -15.726 44.771 1.00 88.62 92 ARG A N 1
ATOM 718 C CA . ARG A 1 92 ? -14.836 -15.558 46.031 1.00 88.62 92 ARG A CA 1
ATOM 719 C C . ARG A 1 92 ? -13.811 -14.426 45.956 1.00 88.62 92 ARG A C 1
ATOM 721 O O . ARG A 1 92 ? -13.691 -13.654 46.907 1.00 88.62 92 ARG A O 1
ATOM 728 N N . ILE A 1 93 ? -13.113 -14.289 44.826 1.00 88.38 93 ILE A N 1
ATOM 729 C CA . ILE A 1 93 ? -12.174 -13.182 44.589 1.00 88.38 93 ILE A CA 1
ATOM 730 C C . ILE A 1 93 ? -12.913 -11.840 44.620 1.00 88.38 93 ILE A C 1
ATOM 732 O O . ILE A 1 93 ? -12.483 -10.921 45.316 1.00 88.38 93 ILE A O 1
ATOM 736 N N . LEU A 1 94 ? -14.027 -11.714 43.893 1.00 87.31 94 LEU A N 1
ATOM 737 C CA . LEU A 1 94 ? -14.792 -10.467 43.823 1.00 87.31 94 LEU A CA 1
ATOM 738 C C . LEU A 1 94 ? -15.389 -10.075 45.181 1.00 87.31 94 LEU A C 1
ATOM 740 O O . LEU A 1 94 ? -15.331 -8.899 45.553 1.00 87.31 94 LEU A O 1
ATOM 744 N N . ALA A 1 95 ? -15.886 -11.043 45.954 1.00 89.00 95 ALA A N 1
ATOM 745 C CA . ALA A 1 95 ? -16.350 -10.817 47.320 1.00 89.00 95 ALA A CA 1
ATOM 746 C C . ALA A 1 95 ? -15.225 -10.296 48.233 1.00 89.00 95 ALA A C 1
ATOM 748 O O . ALA A 1 95 ? -15.422 -9.309 48.946 1.00 89.00 95 ALA A O 1
ATOM 749 N N . ALA A 1 96 ? -14.031 -10.897 48.167 1.00 88.00 96 ALA A N 1
ATOM 750 C CA . ALA A 1 96 ? -12.871 -10.464 48.947 1.00 88.00 96 ALA A CA 1
ATOM 751 C C . ALA A 1 96 ? -12.403 -9.048 48.572 1.00 88.00 96 ALA A C 1
ATOM 753 O O . ALA A 1 96 ? -12.146 -8.225 49.450 1.00 88.00 96 ALA A O 1
ATOM 754 N N . VAL A 1 97 ? -12.355 -8.728 47.273 1.00 87.25 97 VAL A N 1
ATOM 755 C CA . VAL A 1 97 ? -12.005 -7.380 46.790 1.00 87.25 97 VAL A CA 1
ATOM 756 C C . VAL A 1 97 ? -13.022 -6.341 47.256 1.00 87.25 97 VAL A C 1
ATOM 758 O O . VAL A 1 97 ? -12.645 -5.248 47.678 1.00 87.25 97 VAL A O 1
ATOM 761 N N . ARG A 1 98 ? -14.313 -6.686 47.236 1.00 86.19 98 ARG A N 1
ATOM 762 C CA . ARG A 1 98 ? -15.378 -5.793 47.701 1.00 86.19 98 ARG A CA 1
ATOM 763 C C . ARG A 1 98 ? -15.290 -5.529 49.201 1.00 86.19 98 ARG A C 1
ATOM 765 O O . ARG A 1 98 ? -15.428 -4.382 49.609 1.00 86.19 98 ARG A O 1
ATOM 772 N N . GLN A 1 99 ? -15.028 -6.562 50.003 1.00 85.38 99 GLN A N 1
ATOM 773 C CA . GLN A 1 99 ? -14.848 -6.419 51.452 1.00 85.38 99 GLN A CA 1
ATOM 774 C C . GLN A 1 99 ? -13.620 -5.580 51.811 1.00 85.38 99 GLN A C 1
ATOM 776 O O . GLN A 1 99 ? -13.673 -4.807 52.763 1.00 85.38 99 GLN A O 1
ATOM 781 N N . ALA A 1 100 ? -12.533 -5.698 51.047 1.00 87.38 100 ALA A N 1
ATOM 782 C CA . ALA A 1 100 ? -11.317 -4.934 51.298 1.00 87.38 100 ALA A CA 1
ATOM 783 C C . ALA A 1 100 ? -11.472 -3.428 51.020 1.00 87.38 100 ALA A C 1
ATOM 785 O O . ALA A 1 100 ? -10.688 -2.632 51.535 1.00 87.38 100 ALA A O 1
ATOM 786 N N . GLY A 1 101 ? -12.453 -3.024 50.202 1.00 80.38 101 GLY A N 1
ATOM 787 C CA . GLY A 1 101 ? -12.755 -1.613 49.932 1.00 80.38 101 GLY A CA 1
ATOM 788 C C . GLY A 1 101 ? -11.626 -0.834 49.239 1.00 80.38 101 GLY A C 1
ATOM 789 O O . GLY A 1 101 ? -11.656 0.394 49.216 1.00 80.38 101 GLY A O 1
ATOM 790 N N . GLY A 1 102 ? -10.630 -1.524 48.677 1.00 78.50 102 GLY A N 1
ATOM 791 C CA . GLY A 1 102 ? -9.424 -0.935 48.100 1.00 78.50 102 GLY A CA 1
ATOM 792 C C . GLY A 1 102 ? -8.538 -1.976 47.404 1.00 78.50 102 GLY A C 1
ATOM 793 O O . GLY A 1 102 ? -8.949 -3.128 47.252 1.00 78.50 102 GLY A O 1
ATOM 794 N N . PRO A 1 103 ? -7.331 -1.593 46.943 1.00 80.94 103 PRO A N 1
ATOM 795 C CA . PRO A 1 103 ? -6.394 -2.521 46.311 1.00 80.94 103 PRO A CA 1
ATOM 796 C C . PRO A 1 103 ? -6.067 -3.708 47.227 1.00 80.94 103 PRO A C 1
ATOM 798 O O . PRO A 1 103 ? -5.657 -3.514 48.370 1.00 80.94 103 PRO A O 1
ATOM 801 N N . VAL A 1 104 ? -6.222 -4.932 46.716 1.00 82.31 104 VAL A N 1
ATOM 802 C CA . VAL A 1 104 ? -5.973 -6.173 47.469 1.00 82.31 104 VAL A CA 1
ATOM 803 C C . VAL A 1 104 ? -4.684 -6.824 46.995 1.00 82.31 104 VAL A C 1
ATOM 805 O O . VAL A 1 104 ? -4.456 -6.962 45.793 1.00 82.31 104 VAL A O 1
ATOM 808 N N . ALA A 1 105 ? -3.839 -7.248 47.934 1.00 85.38 105 ALA A N 1
ATOM 809 C CA . ALA A 1 105 ? -2.623 -7.971 47.598 1.00 85.38 105 ALA A CA 1
ATOM 810 C C . ALA A 1 105 ? -2.962 -9.386 47.106 1.00 85.38 105 ALA A C 1
ATOM 812 O O . ALA A 1 105 ? -3.767 -10.089 47.716 1.00 85.38 105 ALA A O 1
ATOM 813 N N . THR A 1 106 ? -2.273 -9.861 46.066 1.00 82.31 106 THR A N 1
ATOM 814 C CA . THR A 1 106 ? -2.463 -11.215 45.511 1.00 82.31 106 THR A CA 1
ATOM 815 C C . THR A 1 106 ? -2.374 -12.311 46.576 1.00 82.31 106 THR A C 1
ATOM 817 O O . THR A 1 106 ? -3.089 -13.307 46.507 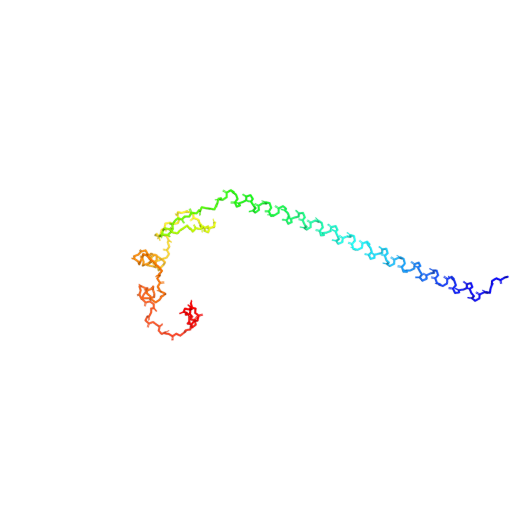1.00 82.31 106 THR A O 1
ATOM 820 N N . ARG A 1 107 ? -1.541 -12.110 47.606 1.00 81.94 107 ARG A N 1
ATOM 821 C CA . ARG A 1 107 ? -1.437 -13.020 48.753 1.00 81.94 107 ARG A CA 1
ATOM 822 C C . ARG A 1 107 ? -2.762 -13.179 49.505 1.00 81.94 107 ARG A C 1
ATOM 824 O O . ARG A 1 107 ? -3.160 -14.304 49.770 1.00 81.94 107 ARG A O 1
ATOM 831 N N . GLN A 1 108 ? -3.442 -12.075 49.807 1.00 81.19 108 GLN A N 1
ATOM 832 C CA . GLN A 1 108 ? -4.715 -12.086 50.538 1.00 81.19 108 GLN A CA 1
ATOM 833 C C . GLN A 1 108 ? -5.791 -12.839 49.743 1.00 81.19 108 GLN A C 1
ATOM 835 O O . GLN A 1 108 ? -6.560 -13.608 50.308 1.00 81.19 108 GLN A O 1
ATOM 840 N N . ILE A 1 109 ? -5.790 -12.697 48.414 1.00 85.19 109 ILE A N 1
ATOM 841 C CA . ILE A 1 109 ? -6.669 -13.473 47.532 1.00 85.19 109 ILE A CA 1
ATOM 842 C C . ILE A 1 109 ? -6.308 -14.967 47.543 1.00 85.19 109 ILE A C 1
ATOM 844 O O . ILE A 1 109 ? -7.194 -15.815 47.625 1.00 85.19 109 ILE A O 1
ATOM 848 N N . GLY A 1 110 ? -5.017 -15.308 47.508 1.00 83.62 110 GLY A N 1
ATOM 849 C CA . GLY A 1 110 ? -4.556 -16.697 47.586 1.00 83.62 110 GLY A CA 1
ATOM 850 C C . GLY A 1 110 ? -4.928 -17.399 48.898 1.00 83.62 110 GLY A C 1
ATOM 851 O O . GLY A 1 110 ? -5.228 -18.593 48.885 1.00 83.62 110 GLY A O 1
ATOM 852 N N . GLU A 1 111 ? -4.949 -16.663 50.013 1.00 82.25 111 GLU A N 1
ATOM 853 C CA . GLU A 1 111 ? -5.410 -17.150 51.321 1.00 82.25 111 GLU A CA 1
ATOM 854 C C . GLU A 1 111 ? -6.926 -17.432 51.311 1.00 82.25 111 GLU A C 1
ATOM 856 O O . GLU A 1 111 ? -7.343 -18.511 51.729 1.00 82.25 111 GLU A O 1
ATOM 861 N N . VAL A 1 112 ? -7.743 -16.539 50.734 1.00 82.19 112 VAL A N 1
ATOM 862 C CA . VAL A 1 112 ? -9.203 -16.734 50.558 1.00 82.19 112 VAL A CA 1
ATOM 863 C C . VAL A 1 112 ? -9.531 -17.952 49.685 1.00 82.19 112 VAL A C 1
ATOM 865 O O . VAL A 1 112 ? -10.541 -18.632 49.891 1.00 82.19 112 VAL A O 1
ATOM 868 N N . LEU A 1 113 ? -8.688 -18.244 48.695 1.00 83.38 113 LEU A N 1
ATOM 869 C CA . LEU A 1 113 ? -8.903 -19.359 47.776 1.00 83.38 113 LEU A CA 1
ATOM 870 C C . LEU A 1 113 ? -8.417 -20.707 48.321 1.00 83.38 113 LEU A C 1
ATOM 872 O O . LEU A 1 113 ? -8.784 -21.741 47.767 1.00 83.38 113 LEU A O 1
ATOM 876 N N . GLY A 1 114 ? -7.627 -20.716 49.401 1.00 73.94 114 GLY A N 1
ATOM 877 C CA . GLY A 1 114 ? -6.980 -21.920 49.938 1.00 73.94 114 GLY A CA 1
ATOM 878 C C . GLY A 1 114 ? -5.793 -22.418 49.097 1.00 73.94 114 GLY A C 1
ATOM 879 O O . GLY A 1 114 ? -5.119 -23.375 49.483 1.00 73.94 114 GLY A O 1
ATOM 880 N N . SER A 1 115 ? -5.493 -21.753 47.974 1.00 61.91 115 SER A N 1
ATOM 881 C CA . SER A 1 115 ? -4.426 -22.116 47.031 1.00 61.91 115 SER A CA 1
ATOM 882 C C . SER A 1 115 ? -3.018 -21.792 47.540 1.00 61.91 115 SER A C 1
ATOM 884 O O . SER A 1 115 ? -2.044 -22.301 46.996 1.00 61.91 115 SER A O 1
ATOM 886 N N . TRP A 1 116 ? -2.880 -20.978 48.594 1.00 49.16 116 TRP A N 1
ATOM 887 C CA . TRP A 1 116 ? -1.570 -20.572 49.126 1.00 49.16 116 TRP A CA 1
ATOM 888 C C . TRP A 1 116 ? -0.847 -21.659 49.949 1.00 49.16 116 TRP A C 1
ATOM 890 O O . TRP A 1 116 ? 0.265 -21.437 50.420 1.00 49.16 116 TRP A O 1
ATOM 900 N N . THR A 1 117 ? -1.446 -22.844 50.116 1.00 44.97 117 THR A N 1
ATOM 901 C CA . THR A 1 117 ? -0.815 -23.976 50.825 1.00 44.97 117 THR A CA 1
ATOM 902 C C . THR A 1 117 ? 0.117 -24.818 49.947 1.00 44.97 117 THR A C 1
ATOM 904 O O . THR A 1 117 ? 0.865 -25.637 50.478 1.00 44.97 117 THR A O 1
ATOM 907 N N . TRP A 1 118 ? 0.160 -24.583 48.630 1.00 35.91 118 TRP A N 1
ATOM 908 C CA . TRP A 1 118 ? 1.102 -25.250 47.727 1.00 35.91 118 TRP A CA 1
ATOM 909 C C . TRP A 1 118 ? 2.237 -24.307 47.319 1.00 35.91 118 TRP A C 1
ATOM 911 O O . TRP A 1 118 ? 2.086 -23.458 46.449 1.00 35.91 118 TRP A O 1
ATOM 921 N N . GLY A 1 119 ? 3.365 -24.476 48.014 1.00 38.94 119 GLY A N 1
ATOM 922 C CA . GLY A 1 119 ? 4.742 -24.178 47.607 1.00 38.94 119 GLY A CA 1
ATOM 923 C C . GLY A 1 119 ? 4.998 -22.996 46.668 1.00 38.94 119 GLY A C 1
ATOM 924 O O . GLY A 1 119 ? 4.786 -23.077 45.462 1.00 38.94 119 GLY A O 1
ATOM 925 N N . CYS A 1 120 ? 5.633 -21.952 47.209 1.00 41.41 120 CYS A N 1
ATOM 926 C CA . CYS A 1 120 ? 6.467 -21.014 46.456 1.00 41.41 120 CYS A CA 1
ATOM 927 C C . CYS A 1 120 ? 7.278 -21.727 45.358 1.00 41.41 120 CYS A C 1
ATOM 929 O O . CYS A 1 120 ? 8.219 -22.456 45.666 1.00 41.41 120 CYS A O 1
ATOM 931 N N . GLY A 1 121 ? 6.957 -21.474 44.088 1.00 40.75 121 GLY A N 1
ATOM 932 C CA . GLY A 1 121 ? 7.693 -22.089 42.989 1.00 40.75 121 GLY A CA 1
ATOM 933 C C . GLY A 1 121 ? 7.245 -21.683 41.589 1.00 40.75 121 GLY A C 1
ATOM 934 O O . GLY A 1 121 ? 6.972 -22.570 40.798 1.00 40.75 121 GLY A O 1
ATOM 935 N N . ALA A 1 122 ? 7.149 -20.378 41.293 1.00 40.00 122 ALA A N 1
ATOM 936 C CA . ALA A 1 122 ? 7.536 -19.767 40.005 1.00 40.00 122 ALA A CA 1
ATOM 937 C C . ALA A 1 122 ? 6.966 -18.340 39.848 1.00 40.00 122 ALA A C 1
ATOM 939 O O . ALA A 1 122 ? 5.769 -18.127 39.699 1.00 40.00 122 ALA A O 1
ATOM 940 N N . SER A 1 123 ? 7.881 -17.365 39.802 1.00 47.03 123 SER A N 1
ATOM 941 C CA . SER A 1 123 ? 7.807 -16.198 38.911 1.00 47.03 123 SER A CA 1
ATOM 942 C C . SER A 1 123 ? 6.607 -15.234 39.013 1.00 47.03 123 SER A C 1
ATOM 944 O O . SER A 1 123 ? 5.926 -15.009 38.021 1.00 47.03 123 SER A O 1
ATOM 946 N N . TRP A 1 124 ? 6.439 -14.537 40.144 1.00 34.62 124 TRP A N 1
ATOM 947 C CA . TRP A 1 124 ? 5.761 -13.217 40.167 1.00 34.62 124 TRP A CA 1
ATOM 948 C C . TRP A 1 124 ? 6.407 -12.189 41.122 1.00 34.62 124 TRP A C 1
ATOM 950 O O . TRP A 1 124 ? 5.838 -11.139 41.398 1.00 34.62 124 TRP A O 1
ATOM 960 N N . ASN A 1 125 ? 7.634 -12.426 41.603 1.00 40.69 125 ASN A N 1
ATOM 961 C CA . ASN A 1 125 ? 8.356 -11.488 42.481 1.00 40.69 125 ASN A CA 1
ATOM 962 C C . ASN A 1 125 ? 9.260 -10.515 41.703 1.00 40.69 125 ASN A C 1
ATOM 964 O O . ASN A 1 125 ? 10.460 -10.423 41.961 1.00 40.69 125 ASN A O 1
ATOM 968 N N . ARG A 1 126 ? 8.694 -9.770 40.746 1.00 40.12 126 ARG A N 1
ATOM 969 C CA . ARG A 1 126 ? 9.350 -8.567 40.197 1.00 40.12 126 ARG A CA 1
ATOM 970 C C . ARG A 1 126 ? 8.358 -7.536 39.645 1.00 40.12 126 ARG A C 1
ATOM 972 O O . ARG A 1 126 ? 8.571 -7.009 38.570 1.00 40.12 126 ARG A O 1
ATOM 979 N N . CYS A 1 127 ? 7.292 -7.221 40.370 1.00 35.50 127 CYS A N 1
ATOM 980 C CA . CYS A 1 127 ? 6.513 -5.997 40.134 1.00 35.50 127 CYS A CA 1
ATOM 981 C C . CYS A 1 127 ? 5.906 -5.556 41.467 1.00 35.50 127 CYS A C 1
ATOM 983 O O . CYS A 1 127 ? 4.788 -5.926 41.800 1.00 35.50 127 CYS A O 1
ATOM 985 N N . GLY A 1 128 ? 6.673 -4.837 42.285 1.00 38.56 128 GLY A N 1
ATOM 986 C CA . GLY A 1 128 ? 6.171 -4.391 43.586 1.00 38.56 128 GLY A CA 1
ATOM 987 C C . GLY A 1 128 ? 7.220 -3.773 44.497 1.00 38.56 128 GLY A C 1
ATOM 988 O O . GLY A 1 128 ? 7.252 -4.098 45.680 1.00 38.56 128 GLY A O 1
ATOM 989 N N . ARG A 1 129 ? 8.111 -2.933 43.953 1.00 36.62 129 ARG A N 1
ATOM 990 C CA . ARG A 1 129 ? 8.866 -1.951 44.743 1.00 36.62 129 ARG A CA 1
ATOM 991 C C . ARG A 1 129 ? 9.414 -0.842 43.839 1.00 36.62 129 ARG A C 1
ATOM 993 O O . ARG A 1 129 ? 10.555 -0.913 43.394 1.00 36.62 129 ARG A O 1
ATOM 1000 N N . SER A 1 130 ? 8.571 0.138 43.535 1.00 36.19 130 SER A N 1
ATOM 1001 C CA . SER A 1 130 ? 8.894 1.549 43.258 1.00 36.19 130 SER A CA 1
ATOM 1002 C C . SER A 1 130 ? 7.589 2.325 43.330 1.00 36.19 130 SER A C 1
ATOM 1004 O O . SER A 1 130 ? 6.632 1.865 42.669 1.00 36.19 130 SER A O 1
#

Radius of gyration: 35.01 Å; chains: 1; bounding box: 59×38×97 Å

pLDDT: mean 81.1, std 18.88, range [34.62, 98.88]

Organism: NCBI:txid1716141